Protein AF-A0A536CML2-F1 (afdb_monomer_lite)

pLDDT: mean 80.83, std 20.93, range [37.59, 98.31]

Sequence (169 aa):
MATSVPTAVATPGPTRAVSVAVAARSPTPTVALVGDYATLLQPRLETLQQGLRRLEQQLSVLQTAPLRMAEDDWRTQFRNTLDDLSTMSADLRSLGTRVGAQLPLNAEVLKLTNDVDFVADEYRMALDYDPDSSHFIRAGRAEKTTADELASVVADVRRNLRVTPTPHA

Secondary structure (DSSP, 8-state):
---PPP---PPPPP--------PPP-----GGGS--HHHHHHHHHHHHHHHHHHHHHHHHHHHH-GGGGG-HHHHHHHHHHHHHHHHHHHHHHHHHHHHT--HHHHHHHHHHHHHHHHHHHHHHHHHH--TTSHHHHHHHHHHHHHHHHHHHHHHHHHHHHHHSPPPP-

Foldseek 3Di:
DDDDDDDDDDDDDDDDDDPDPDDDPDPPPPLVVPDALLVVLLVLLVQLLVLLVQLVVLVVVCVVPVCCLVPPVSLVSNLVSLVSLLVSLVVLLVSCVPNVDDVPLNVLSPVLSVLSNLLSVLVVCQSVDDPPCPSVVVSVVSSVVSSVSSVVSSVVSVVVVVPPDDPDD

Structure (mmCIF, N/CA/C/O backbone):
data_AF-A0A536CML2-F1
#
_entry.id   AF-A0A536CML2-F1
#
loop_
_atom_site.group_PDB
_atom_site.id
_atom_site.type_symbol
_atom_site.label_atom_id
_atom_site.label_alt_id
_atom_site.label_comp_id
_atom_site.label_asym_id
_atom_site.label_entity_id
_atom_site.label_seq_id
_atom_site.pdbx_PDB_ins_code
_atom_site.Cartn_x
_atom_site.Cartn_y
_atom_site.Cartn_z
_atom_site.occupancy
_atom_site.B_iso_or_equiv
_atom_site.auth_seq_id
_atom_site.auth_comp_id
_atom_site.auth_asym_id
_atom_site.auth_atom_id
_atom_site.pdbx_PDB_model_num
ATOM 1 N N . MET A 1 1 ? -63.030 -75.773 16.467 1.00 39.66 1 MET A N 1
ATOM 2 C CA . MET A 1 1 ? -61.978 -76.200 17.411 1.00 39.66 1 MET A CA 1
ATOM 3 C C . MET A 1 1 ? -60.917 -75.118 17.427 1.00 39.66 1 MET A C 1
ATOM 5 O O . MET A 1 1 ? -60.368 -74.828 16.376 1.00 39.66 1 MET A O 1
ATOM 9 N N . ALA A 1 2 ? -60.739 -74.455 18.568 1.00 37.59 2 ALA A N 1
ATOM 10 C CA . ALA A 1 2 ? -59.797 -73.358 18.760 1.00 37.59 2 ALA A CA 1
ATOM 11 C C . ALA A 1 2 ? -58.736 -73.811 19.768 1.00 37.59 2 ALA A C 1
ATOM 13 O O . ALA A 1 2 ? -59.089 -74.357 20.814 1.00 37.59 2 ALA A O 1
ATOM 14 N N . THR A 1 3 ? -57.461 -73.598 19.452 1.00 40.41 3 THR A N 1
ATOM 15 C CA . THR A 1 3 ? -56.342 -73.877 20.356 1.00 40.41 3 THR A CA 1
ATOM 16 C C . THR A 1 3 ? -55.530 -72.597 20.491 1.00 40.41 3 THR A C 1
ATOM 18 O O . THR A 1 3 ? -54.906 -72.138 19.537 1.00 40.41 3 THR A O 1
ATOM 21 N N . SER A 1 4 ? -55.620 -71.990 21.672 1.00 40.97 4 SER A N 1
ATOM 22 C CA . SER A 1 4 ? -54.910 -70.777 22.069 1.00 40.97 4 SER A CA 1
ATOM 23 C C . SER A 1 4 ? -53.434 -71.080 22.340 1.00 40.97 4 SER A C 1
ATOM 25 O O . SER A 1 4 ? -53.116 -72.029 23.054 1.00 40.97 4 SER A O 1
ATOM 27 N N . VAL A 1 5 ? -52.539 -70.254 21.797 1.00 46.72 5 VAL A N 1
ATOM 28 C CA . VAL A 1 5 ? -51.096 -70.267 22.084 1.00 46.72 5 VAL A CA 1
ATOM 29 C C . VAL A 1 5 ? -50.826 -69.331 23.272 1.00 46.72 5 VAL A C 1
ATOM 31 O O . VAL A 1 5 ? -51.361 -68.220 23.273 1.00 46.72 5 VAL A O 1
ATOM 34 N N . PRO A 1 6 ? -50.027 -69.719 24.283 1.00 44.41 6 PRO A N 1
ATOM 35 C CA . PRO A 1 6 ? -49.697 -68.831 25.389 1.00 44.41 6 PRO A CA 1
ATOM 36 C C . PRO A 1 6 ? -48.542 -67.893 25.008 1.00 44.41 6 PRO A C 1
ATOM 38 O O . PRO A 1 6 ? -47.468 -68.329 24.596 1.00 44.41 6 PRO A O 1
ATOM 41 N N . THR A 1 7 ? -48.765 -66.592 25.179 1.00 40.31 7 THR A N 1
ATOM 42 C CA . THR A 1 7 ? -47.756 -65.534 25.040 1.00 40.31 7 THR A CA 1
ATOM 43 C C . THR A 1 7 ? -46.860 -65.505 26.280 1.00 40.31 7 THR A C 1
ATOM 45 O O . THR A 1 7 ? -47.326 -65.185 27.372 1.00 40.31 7 THR A O 1
ATOM 48 N N . ALA A 1 8 ? -45.570 -65.811 26.123 1.00 45.59 8 ALA A N 1
ATOM 49 C CA . ALA A 1 8 ? -44.561 -65.589 27.156 1.00 45.59 8 ALA A CA 1
ATOM 50 C C . ALA A 1 8 ? -44.091 -64.124 27.115 1.00 45.59 8 ALA A C 1
ATOM 52 O O . ALA A 1 8 ? -43.541 -63.664 26.115 1.00 45.59 8 ALA A O 1
ATOM 53 N N . VAL A 1 9 ? -44.322 -63.388 28.201 1.00 39.91 9 VAL A N 1
ATOM 54 C CA . VAL A 1 9 ? -43.824 -62.020 28.399 1.00 39.91 9 VAL A CA 1
ATOM 55 C C . VAL A 1 9 ? -42.378 -62.103 28.891 1.00 39.91 9 VAL A C 1
ATOM 57 O O . VAL A 1 9 ? -42.122 -62.622 29.975 1.00 39.91 9 VAL A O 1
ATOM 60 N N . ALA A 1 10 ? -41.432 -61.610 28.091 1.00 43.28 10 ALA A N 1
ATOM 61 C CA . ALA A 1 10 ? -40.032 -61.485 28.483 1.00 43.28 10 ALA A CA 1
ATOM 62 C C . ALA A 1 10 ? -39.831 -60.208 29.315 1.00 43.28 10 ALA A C 1
ATOM 64 O O . ALA A 1 10 ? -40.060 -59.096 28.839 1.00 43.28 10 ALA A O 1
ATOM 65 N N . THR A 1 11 ? -39.398 -60.368 30.562 1.00 42.28 11 THR A N 1
ATOM 66 C CA . THR A 1 11 ? -39.019 -59.273 31.462 1.00 42.28 11 THR A CA 1
ATOM 67 C C . THR A 1 11 ? -37.699 -58.641 30.989 1.00 42.28 11 THR A C 1
ATOM 69 O O . THR A 1 11 ? -36.715 -59.370 30.844 1.00 42.28 11 THR A O 1
ATOM 72 N N . PRO A 1 12 ? -37.608 -57.316 30.764 1.00 48.16 12 PRO A N 1
ATOM 73 C CA . PRO A 1 12 ? -36.332 -56.681 30.455 1.00 48.16 12 PRO A CA 1
ATOM 74 C C . PRO A 1 12 ? -35.468 -56.568 31.721 1.00 48.16 12 PRO A C 1
ATOM 76 O O . PRO A 1 12 ? -35.899 -56.025 32.738 1.00 48.16 12 PRO A O 1
ATOM 79 N N . GLY A 1 13 ? -34.248 -57.110 31.660 1.00 45.78 13 GLY A N 1
ATOM 80 C CA . GLY A 1 13 ? -33.234 -56.988 32.712 1.00 45.78 13 GLY A CA 1
ATOM 81 C C . GLY A 1 13 ? -32.659 -55.566 32.826 1.00 45.78 13 GLY A C 1
ATOM 82 O O 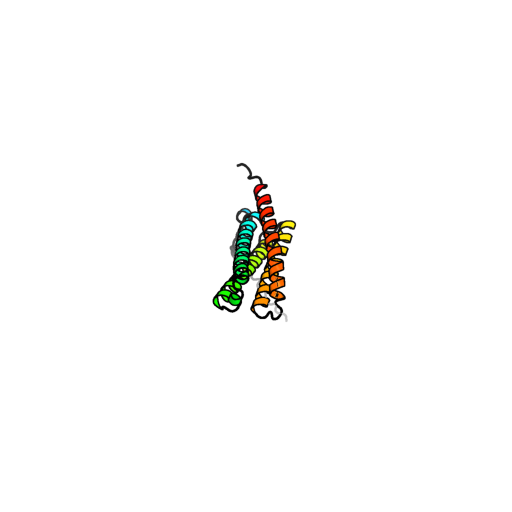. GLY A 1 13 ? -32.824 -54.760 31.909 1.00 45.78 13 GLY A O 1
ATOM 83 N N . PRO A 1 14 ? -31.981 -55.235 33.941 1.00 45.28 14 PRO A N 1
ATOM 84 C CA . PRO A 1 14 ? -31.547 -53.873 34.233 1.00 45.28 14 PRO A CA 1
ATOM 85 C C . PRO A 1 14 ? -30.508 -53.375 33.221 1.00 45.28 14 PRO A C 1
ATOM 87 O O . PRO A 1 14 ? -29.430 -53.950 33.061 1.00 45.28 14 PRO A O 1
ATOM 90 N N . THR A 1 15 ? -30.837 -52.268 32.557 1.00 50.16 15 THR A N 1
ATOM 91 C CA . THR A 1 15 ? -29.964 -51.547 31.630 1.00 50.16 15 THR A CA 1
ATOM 92 C C . THR A 1 15 ? -28.716 -51.064 32.368 1.00 50.16 15 THR A C 1
ATOM 94 O O . THR A 1 15 ? -28.786 -50.209 33.250 1.00 50.16 15 THR A O 1
ATOM 97 N N . ARG A 1 16 ? -27.551 -51.611 32.014 1.00 44.44 16 ARG A N 1
ATOM 98 C CA . ARG A 1 16 ? -26.249 -51.144 32.504 1.00 44.44 16 ARG A CA 1
ATOM 99 C C . ARG A 1 16 ? -26.040 -49.703 32.028 1.00 44.44 16 ARG A C 1
ATOM 101 O O . ARG A 1 16 ? -25.972 -49.464 30.825 1.00 44.44 16 ARG A O 1
ATOM 108 N N . ALA A 1 17 ? -25.951 -48.751 32.955 1.00 45.78 17 ALA A N 1
ATOM 109 C CA . ALA A 1 17 ? -25.665 -47.358 32.631 1.00 45.78 17 ALA A CA 1
ATOM 110 C C . ALA A 1 17 ? -24.262 -47.253 32.011 1.00 45.78 17 ALA A C 1
ATOM 112 O O . ALA A 1 17 ? -23.252 -47.495 32.673 1.00 45.78 17 ALA A O 1
ATOM 113 N N . VAL A 1 18 ? -24.203 -46.933 30.719 1.00 42.91 18 VAL A N 1
ATOM 114 C CA . VAL A 1 18 ? -22.959 -46.571 30.040 1.00 42.91 18 VAL A CA 1
ATOM 115 C C . VAL A 1 18 ? -22.692 -45.108 30.373 1.00 42.91 18 VAL A C 1
ATOM 117 O O . VAL A 1 18 ? -23.374 -44.218 29.868 1.00 42.91 18 VAL A O 1
ATOM 120 N N . SER A 1 19 ? -21.718 -44.855 31.244 1.00 44.38 19 SER A N 1
ATOM 121 C CA . SER A 1 19 ? -21.206 -43.508 31.484 1.00 44.38 19 SER A CA 1
ATOM 122 C C . SER A 1 19 ? -20.479 -43.030 30.230 1.00 44.38 19 SER A C 1
ATOM 124 O O . SER A 1 19 ? -19.307 -43.335 30.020 1.00 44.38 19 SER A O 1
ATOM 126 N N . VAL A 1 20 ? -21.185 -42.301 29.368 1.00 47.16 20 VAL A N 1
ATOM 127 C CA . VAL A 1 20 ? -20.563 -41.558 28.274 1.00 47.16 20 VAL A CA 1
ATOM 128 C C . VAL A 1 20 ? -19.833 -40.378 28.906 1.00 47.16 20 VAL A C 1
ATOM 130 O O . VAL A 1 20 ? -20.458 -39.433 29.384 1.00 47.16 20 VAL A O 1
ATOM 133 N N . ALA A 1 21 ? -18.504 -40.445 28.940 1.00 44.03 21 ALA A N 1
ATOM 134 C CA . ALA A 1 21 ? -17.684 -39.285 29.243 1.00 44.03 21 ALA A CA 1
ATOM 135 C C . ALA A 1 21 ? -17.898 -38.257 28.124 1.00 44.03 21 ALA A C 1
ATOM 137 O O . ALA A 1 21 ? -17.375 -38.397 27.019 1.00 44.03 21 ALA A O 1
ATOM 138 N N . VAL A 1 22 ? -18.718 -37.241 28.394 1.00 47.53 22 VAL A N 1
ATOM 139 C CA . VAL A 1 22 ? -18.786 -36.041 27.562 1.00 47.53 22 VAL A CA 1
ATOM 140 C C . VAL A 1 22 ? -17.405 -35.405 27.632 1.00 47.53 22 VAL A C 1
ATOM 142 O O . VAL A 1 22 ? -16.975 -34.981 28.705 1.00 47.53 22 VAL A O 1
ATOM 145 N N . ALA A 1 23 ? -16.699 -35.371 26.500 1.00 42.44 23 ALA A N 1
ATOM 146 C CA . ALA A 1 23 ? -15.490 -34.578 26.369 1.00 42.44 23 ALA A CA 1
ATOM 147 C C . ALA A 1 23 ? -15.822 -33.159 26.841 1.00 42.44 23 ALA A C 1
ATOM 149 O O . ALA A 1 23 ? -16.715 -32.510 26.286 1.00 42.44 23 ALA A O 1
ATOM 150 N N . ALA A 1 24 ? -15.160 -32.720 27.914 1.00 48.19 24 ALA A N 1
ATOM 151 C CA . ALA A 1 24 ? -15.246 -31.347 28.371 1.00 48.19 24 ALA A CA 1
ATOM 152 C C . ALA A 1 24 ? -15.013 -30.454 27.151 1.00 48.19 24 ALA A C 1
ATOM 154 O O . ALA A 1 24 ? -14.005 -30.606 26.458 1.00 48.19 24 ALA A O 1
ATOM 155 N N . ARG A 1 25 ? -15.989 -29.589 26.845 1.00 47.31 25 ARG A N 1
ATOM 156 C CA . ARG A 1 25 ? -15.840 -28.582 25.794 1.00 47.31 25 ARG A CA 1
ATOM 157 C C . ARG A 1 25 ? -14.507 -27.891 26.043 1.00 47.31 25 ARG A C 1
ATOM 159 O O . ARG A 1 25 ? -14.292 -27.399 27.152 1.00 47.31 25 ARG A O 1
ATOM 166 N N . SER A 1 26 ? -13.625 -27.912 25.044 1.00 48.69 26 SER A N 1
ATOM 167 C CA . SER A 1 26 ? -12.375 -27.159 25.068 1.00 48.69 26 SER A CA 1
ATOM 168 C C . SER A 1 26 ? -12.679 -25.765 25.613 1.00 48.69 26 SER A C 1
ATOM 170 O O . SER A 1 26 ? -13.671 -25.177 25.166 1.00 48.69 26 SER A O 1
ATOM 172 N N . PRO A 1 27 ? -11.918 -25.258 26.597 1.00 47.28 27 PRO A N 1
ATOM 173 C CA . PRO A 1 27 ? -12.193 -23.944 27.145 1.00 47.28 27 PRO A CA 1
ATOM 174 C C . PRO A 1 27 ? -12.205 -22.960 25.980 1.00 47.28 27 PRO A C 1
ATOM 176 O O . PRO A 1 27 ? -11.235 -22.875 25.224 1.00 47.28 27 PRO A O 1
ATOM 179 N N . THR A 1 28 ? -13.333 -22.270 25.797 1.00 51.81 28 THR A N 1
ATOM 180 C CA . THR A 1 28 ? -13.403 -21.103 24.924 1.00 51.81 28 THR A CA 1
ATOM 181 C C . THR A 1 28 ? -12.217 -20.229 25.314 1.00 51.81 28 THR A C 1
ATOM 183 O O . THR A 1 28 ? -12.116 -19.913 26.504 1.00 51.81 28 THR A O 1
ATOM 186 N N . PRO A 1 29 ? -11.284 -19.908 24.400 1.00 45.09 29 PRO A N 1
ATOM 187 C CA . PRO A 1 29 ? -10.122 -19.115 24.757 1.00 45.09 29 PRO A CA 1
ATOM 188 C C . PRO A 1 29 ? -10.622 -17.834 25.414 1.00 45.09 29 PRO A C 1
ATOM 190 O O . PRO A 1 29 ? -11.379 -17.064 24.822 1.00 45.09 29 PRO A O 1
ATOM 193 N N . THR A 1 30 ? -10.289 -17.677 26.692 1.00 44.34 30 THR A N 1
ATOM 194 C CA . THR A 1 30 ? -10.711 -16.546 27.500 1.00 44.34 30 THR A CA 1
ATOM 195 C C . THR A 1 30 ? -10.207 -15.287 26.807 1.00 44.34 30 THR A C 1
ATOM 197 O O . THR A 1 30 ? -9.003 -15.138 26.609 1.00 44.34 30 THR A O 1
ATOM 200 N N . VAL A 1 31 ? -11.119 -14.380 26.452 1.00 47.34 31 VAL A N 1
ATOM 201 C CA . VAL A 1 31 ? -10.839 -13.081 25.806 1.00 47.34 31 VAL A CA 1
ATOM 202 C C . VAL A 1 31 ? -9.742 -12.286 26.542 1.00 47.34 31 VAL A C 1
ATOM 204 O O . VAL A 1 31 ? -9.069 -11.463 25.946 1.00 47.34 31 VAL A O 1
ATOM 207 N N . ALA A 1 32 ? -9.481 -12.594 27.815 1.00 43.53 32 ALA A N 1
ATOM 208 C CA . ALA A 1 32 ? -8.413 -12.009 28.622 1.00 43.53 32 ALA A CA 1
ATOM 209 C C . ALA A 1 32 ? -6.966 -12.363 28.196 1.00 43.53 32 ALA A C 1
ATOM 211 O O . ALA A 1 32 ? -6.038 -11.724 28.683 1.00 43.53 32 ALA A O 1
ATOM 212 N N . LEU A 1 33 ? -6.739 -13.365 27.334 1.00 47.09 33 LEU A N 1
ATOM 213 C CA . LEU A 1 33 ? -5.390 -13.788 26.902 1.00 47.09 33 LEU A CA 1
ATOM 214 C C . LEU A 1 33 ? -4.960 -13.232 25.535 1.00 47.09 33 LEU A C 1
ATOM 216 O O . LEU A 1 33 ? -3.815 -13.420 25.129 1.00 47.09 33 LEU A O 1
ATOM 220 N N . VAL A 1 34 ? -5.854 -12.538 24.832 1.00 56.41 34 VAL A N 1
ATOM 221 C CA . VAL A 1 34 ? -5.588 -11.910 23.536 1.00 56.41 34 VAL A CA 1
ATOM 222 C C . VAL A 1 34 ? -5.941 -10.436 23.729 1.00 56.41 34 VAL A C 1
ATOM 224 O O . VAL A 1 34 ? -7.081 -10.144 24.061 1.00 56.41 34 VAL A O 1
ATOM 227 N N . GLY A 1 35 ? -4.963 -9.527 23.651 1.00 64.94 35 GLY A N 1
ATOM 228 C CA . GLY A 1 35 ? -5.158 -8.104 23.978 1.00 64.94 35 GLY A CA 1
ATOM 229 C C . GLY A 1 35 ? -6.344 -7.454 23.251 1.00 64.94 35 GLY A C 1
ATOM 230 O O . GLY A 1 35 ? -6.866 -8.000 22.279 1.00 64.94 35 GLY A O 1
ATOM 231 N N . ASP A 1 36 ? -6.771 -6.274 23.707 1.00 80.50 36 ASP A N 1
ATOM 232 C CA . ASP A 1 36 ? -7.829 -5.539 23.010 1.00 80.50 36 ASP A CA 1
ATOM 233 C C . ASP A 1 36 ? -7.466 -5.273 21.533 1.00 80.50 36 ASP A C 1
ATOM 235 O O . ASP A 1 36 ? -6.303 -5.335 21.116 1.00 80.50 36 ASP A O 1
ATOM 239 N N . TYR A 1 37 ? -8.485 -5.011 20.709 1.00 83.31 37 TYR A N 1
ATOM 240 C CA . TYR A 1 37 ? -8.309 -4.839 19.266 1.00 83.31 37 TYR A CA 1
ATOM 241 C C . TYR A 1 37 ? -7.229 -3.798 18.925 1.00 83.31 37 TYR A C 1
ATOM 243 O O . TYR A 1 37 ? -6.412 -4.047 18.042 1.00 83.31 37 TYR A O 1
ATOM 251 N N . ALA A 1 38 ? -7.161 -2.683 19.660 1.00 85.56 38 ALA A N 1
ATOM 252 C CA . ALA A 1 38 ? -6.161 -1.638 19.448 1.00 85.56 38 ALA A CA 1
ATOM 253 C C . ALA A 1 38 ? -4.729 -2.122 19.753 1.00 85.56 38 ALA A C 1
ATOM 255 O O . ALA A 1 38 ? -3.809 -1.851 18.979 1.00 85.56 38 ALA A O 1
ATOM 256 N N . THR A 1 39 ? -4.547 -2.893 20.827 1.00 87.88 39 THR A N 1
ATOM 257 C CA . THR A 1 39 ? -3.257 -3.464 21.243 1.00 87.88 39 THR A CA 1
ATOM 258 C C . THR A 1 39 ? -2.731 -4.456 20.210 1.00 87.88 39 THR A C 1
ATOM 260 O O . THR A 1 39 ? -1.536 -4.491 19.920 1.00 87.88 39 THR A O 1
ATOM 263 N N . LEU A 1 40 ? -3.617 -5.253 19.610 1.00 89.69 40 LEU A N 1
ATOM 264 C CA . LEU A 1 40 ? -3.242 -6.199 18.556 1.00 89.69 40 LEU A CA 1
ATOM 265 C C . LEU A 1 40 ? -3.015 -5.522 17.201 1.00 89.69 40 LEU A C 1
ATOM 267 O O . LEU A 1 40 ? -2.247 -6.034 16.380 1.00 89.69 40 LEU A O 1
ATOM 271 N N . LEU A 1 41 ? -3.695 -4.403 16.962 1.00 91.25 41 LEU A N 1
ATOM 272 C CA . LEU A 1 41 ? -3.637 -3.647 15.720 1.00 91.25 41 LEU A CA 1
ATOM 273 C C . LEU A 1 41 ? -2.337 -2.843 15.601 1.00 91.25 41 LEU A C 1
ATOM 275 O O . LEU A 1 41 ? -1.728 -2.848 14.532 1.00 91.25 41 LEU A O 1
ATOM 279 N N . GLN A 1 42 ? -1.878 -2.203 16.684 1.00 92.19 42 GLN A N 1
ATOM 280 C CA . GLN A 1 42 ? -0.686 -1.346 16.669 1.00 92.19 42 GLN A CA 1
ATOM 281 C C . GLN A 1 42 ? 0.545 -1.994 16.001 1.00 92.19 42 GLN A C 1
ATOM 283 O O . GLN A 1 42 ? 1.055 -1.409 15.043 1.00 92.19 42 GLN A O 1
ATOM 288 N N . PRO A 1 43 ? 1.039 -3.172 16.437 1.00 93.38 43 PRO A N 1
ATOM 289 C CA . PRO A 1 43 ? 2.251 -3.746 15.852 1.00 93.38 43 PRO A CA 1
ATOM 290 C C . PRO A 1 43 ? 2.082 -4.083 14.364 1.00 93.38 43 PRO A C 1
ATOM 292 O O . PRO A 1 43 ? 3.028 -3.950 13.595 1.00 93.38 43 PRO A O 1
ATOM 295 N N . ARG A 1 44 ? 0.873 -4.459 13.929 1.00 94.94 44 ARG A N 1
ATOM 296 C CA . ARG A 1 44 ? 0.580 -4.779 12.522 1.00 94.94 44 ARG A CA 1
ATOM 297 C C . ARG A 1 44 ? 0.581 -3.541 11.638 1.00 94.94 44 ARG A C 1
ATOM 299 O O . ARG A 1 44 ? 1.139 -3.579 10.546 1.00 94.94 44 ARG A O 1
ATOM 306 N N . LEU A 1 45 ? 0.005 -2.439 12.120 1.00 95.88 45 LEU A N 1
ATOM 307 C CA . LEU A 1 45 ? 0.064 -1.158 11.417 1.00 95.88 45 LEU A CA 1
ATOM 308 C C . LEU A 1 45 ? 1.504 -0.641 11.314 1.00 95.88 45 LEU A C 1
ATOM 310 O O . LEU A 1 45 ? 1.894 -0.113 10.278 1.00 95.88 45 LEU A O 1
ATOM 314 N N . GLU A 1 46 ? 2.323 -0.835 12.350 1.00 95.06 46 GLU A N 1
ATOM 315 C CA . GLU A 1 46 ? 3.746 -0.478 12.311 1.00 95.06 46 G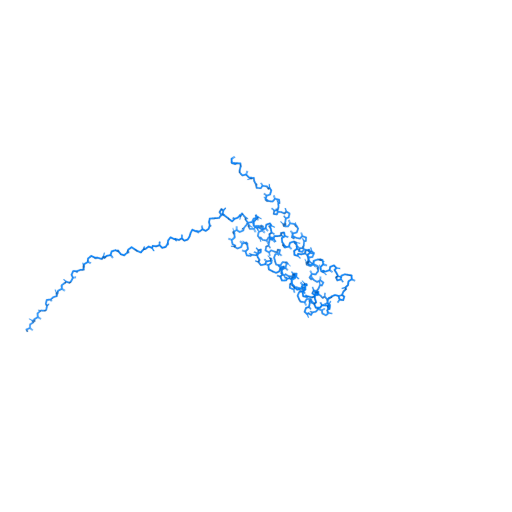LU A CA 1
ATOM 316 C C . GLU A 1 46 ? 4.524 -1.331 11.295 1.00 95.06 46 GLU A C 1
ATOM 318 O O . GLU A 1 46 ? 5.369 -0.801 10.567 1.00 95.06 46 GLU A O 1
ATOM 323 N N . THR A 1 47 ? 4.219 -2.629 11.188 1.00 96.00 47 THR A N 1
ATOM 324 C CA . THR A 1 47 ? 4.770 -3.501 10.140 1.00 96.00 47 THR A CA 1
ATOM 325 C C . THR A 1 47 ? 4.330 -3.056 8.743 1.00 96.00 47 THR A C 1
ATOM 327 O O . THR A 1 47 ? 5.177 -2.930 7.858 1.00 96.00 47 THR A O 1
ATOM 330 N N . LEU A 1 48 ? 3.048 -2.728 8.550 1.00 97.19 48 LEU A N 1
ATOM 331 C CA . LEU A 1 48 ? 2.544 -2.177 7.289 1.00 97.19 48 LEU A CA 1
ATOM 332 C C . LEU A 1 48 ? 3.254 -0.861 6.927 1.00 97.19 48 LEU A C 1
ATOM 334 O O . LEU A 1 48 ? 3.660 -0.667 5.784 1.00 97.19 48 LEU A O 1
ATOM 338 N N . GLN A 1 49 ? 3.510 0.006 7.911 1.00 96.69 49 GLN A N 1
ATOM 339 C CA . GLN A 1 49 ? 4.226 1.271 7.714 1.00 96.69 49 GLN A CA 1
ATOM 340 C C . GLN A 1 49 ? 5.690 1.056 7.313 1.00 96.69 49 GLN A C 1
ATOM 342 O O . GLN A 1 49 ? 6.277 1.854 6.582 1.00 96.69 49 GLN A O 1
ATOM 347 N N . GLN A 1 50 ? 6.323 -0.016 7.789 1.00 96.25 50 GLN A N 1
ATOM 348 C CA . GLN A 1 50 ? 7.641 -0.426 7.299 1.00 96.25 50 GLN A CA 1
ATOM 349 C C . GLN A 1 50 ? 7.564 -0.990 5.875 1.00 96.25 50 GLN A C 1
ATOM 351 O O . GLN A 1 50 ? 8.470 -0.740 5.085 1.00 96.25 50 GLN A O 1
ATOM 356 N N . GLY A 1 51 ? 6.499 -1.720 5.534 1.00 96.38 51 GLY A N 1
ATOM 357 C CA . GLY A 1 51 ? 6.221 -2.183 4.173 1.00 96.38 51 GLY A CA 1
ATOM 358 C C . GLY A 1 51 ? 6.102 -1.029 3.175 1.00 96.38 51 GLY A C 1
ATOM 359 O O . GLY A 1 51 ? 6.833 -1.010 2.189 1.00 96.38 51 GLY A O 1
ATOM 360 N N . LEU A 1 52 ? 5.265 -0.026 3.466 1.00 96.81 52 LEU A N 1
ATOM 361 C CA . LEU A 1 52 ? 5.097 1.140 2.588 1.00 96.81 52 LEU A CA 1
ATOM 362 C C . LEU A 1 52 ? 6.392 1.948 2.444 1.00 96.81 52 LEU A C 1
ATOM 364 O O . LEU A 1 52 ? 6.745 2.332 1.339 1.00 96.81 52 LEU A O 1
ATOM 368 N N . ARG A 1 53 ? 7.184 2.107 3.512 1.00 96.62 53 ARG A N 1
ATOM 369 C CA . ARG A 1 53 ? 8.510 2.745 3.403 1.00 96.62 53 ARG A CA 1
ATOM 370 C C . ARG A 1 53 ? 9.484 1.965 2.520 1.00 96.62 53 ARG A C 1
ATOM 372 O O . ARG A 1 53 ? 10.291 2.570 1.823 1.00 96.62 53 ARG A O 1
ATOM 379 N N . ARG A 1 54 ? 9.438 0.627 2.545 1.00 95.94 54 ARG A N 1
ATOM 380 C CA . ARG A 1 54 ? 10.235 -0.204 1.625 1.00 95.94 54 ARG A CA 1
ATOM 381 C C . ARG A 1 54 ? 9.784 0.005 0.179 1.00 95.94 54 ARG A C 1
ATOM 383 O O . ARG A 1 54 ? 10.637 0.141 -0.693 1.00 95.94 54 ARG A O 1
ATOM 390 N N . LEU A 1 55 ? 8.476 0.086 -0.065 1.00 96.94 55 LEU A N 1
ATOM 391 C CA . LEU A 1 55 ? 7.926 0.416 -1.382 1.00 96.94 55 LEU A CA 1
ATOM 392 C C . LEU A 1 55 ? 8.398 1.801 -1.854 1.00 96.94 55 LEU A C 1
ATOM 394 O O . LEU A 1 55 ? 8.972 1.906 -2.935 1.00 96.94 55 LEU A O 1
ATOM 398 N N . GLU A 1 56 ? 8.256 2.833 -1.022 1.00 95.88 56 GLU A N 1
ATOM 399 C CA . GLU A 1 56 ? 8.720 4.198 -1.301 1.00 95.88 56 GLU A CA 1
ATOM 400 C C . GLU A 1 56 ? 10.214 4.231 -1.660 1.00 95.88 56 GLU A C 1
ATOM 402 O O . GLU A 1 56 ? 10.616 4.870 -2.633 1.00 95.88 56 GLU A O 1
ATOM 407 N N . GLN A 1 57 ? 11.050 3.484 -0.933 1.00 94.31 57 GLN A N 1
ATOM 408 C CA . GLN A 1 57 ? 12.477 3.367 -1.241 1.00 94.31 57 GLN A CA 1
ATOM 409 C C . GLN A 1 57 ? 12.712 2.780 -2.634 1.00 94.31 57 GLN A C 1
ATOM 411 O O . GLN A 1 57 ? 13.507 3.334 -3.397 1.00 94.31 57 GLN A O 1
ATOM 416 N N . GLN A 1 58 ? 12.002 1.711 -3.002 1.00 94.00 58 GLN A N 1
ATOM 417 C CA . GLN A 1 58 ? 12.111 1.135 -4.344 1.00 94.00 58 GLN A CA 1
ATOM 418 C C . GLN A 1 58 ? 11.669 2.125 -5.428 1.00 94.00 58 GLN A C 1
ATOM 420 O O . GLN A 1 58 ? 12.316 2.229 -6.469 1.00 94.00 58 GLN A O 1
ATOM 425 N N . LEU A 1 59 ? 10.616 2.902 -5.171 1.00 93.81 59 LEU A N 1
ATOM 426 C CA . LEU A 1 59 ? 10.143 3.942 -6.085 1.00 93.81 59 LEU A CA 1
ATOM 427 C C . LEU A 1 59 ? 11.142 5.102 -6.207 1.00 93.81 59 LEU A C 1
ATOM 429 O O . LEU A 1 59 ? 11.334 5.636 -7.299 1.00 93.81 59 LEU A O 1
ATOM 433 N N . SER A 1 60 ? 11.826 5.471 -5.122 1.00 93.50 60 SER A N 1
ATOM 434 C CA . SER A 1 60 ? 12.848 6.525 -5.139 1.00 93.50 60 SER A CA 1
ATOM 435 C C . SER A 1 60 ? 14.046 6.162 -6.027 1.00 93.50 60 SER A C 1
ATOM 437 O O . SER A 1 60 ? 14.585 7.019 -6.730 1.00 93.50 60 SER A O 1
ATOM 439 N N . VAL A 1 61 ? 14.411 4.875 -6.087 1.00 92.50 61 VAL A N 1
ATOM 440 C CA . VAL A 1 61 ? 15.456 4.377 -6.994 1.00 92.50 61 VAL A CA 1
ATOM 441 C C . VAL A 1 61 ? 15.084 4.661 -8.448 1.00 92.50 61 VAL A C 1
ATOM 443 O O . VAL A 1 61 ? 15.929 5.119 -9.216 1.00 92.50 61 VAL A O 1
ATOM 446 N N . LEU A 1 62 ? 13.815 4.485 -8.822 1.00 90.94 62 LEU A N 1
ATOM 447 C CA . LEU A 1 62 ? 13.353 4.734 -10.188 1.00 90.94 62 LEU A CA 1
ATOM 448 C C . LEU A 1 62 ? 13.407 6.209 -10.594 1.00 90.94 62 LEU A C 1
ATOM 450 O O . LEU A 1 62 ? 13.551 6.500 -11.777 1.00 90.94 62 LEU A O 1
ATOM 454 N N . GLN A 1 63 ? 13.355 7.143 -9.639 1.00 88.62 63 GLN A N 1
ATOM 455 C CA . GLN A 1 63 ? 13.503 8.573 -9.935 1.00 88.62 63 GLN A CA 1
ATOM 456 C C . GLN A 1 63 ? 14.909 8.919 -10.441 1.00 88.62 63 GLN A C 1
ATOM 458 O O . GLN A 1 63 ? 15.075 9.868 -11.203 1.00 88.62 63 GLN A O 1
ATOM 463 N N . THR A 1 64 ? 15.922 8.155 -10.021 1.00 91.81 64 THR A N 1
ATOM 46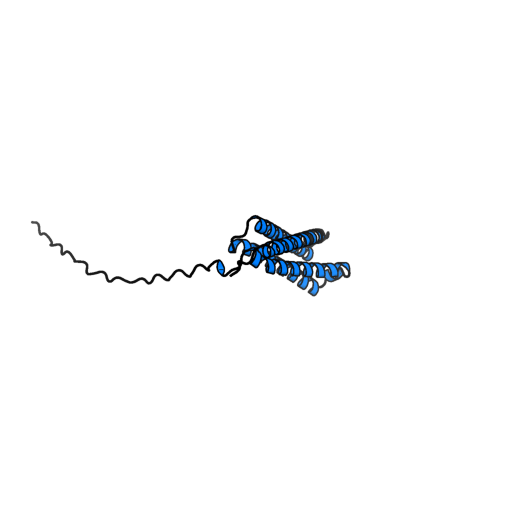4 C CA . THR A 1 64 ? 17.333 8.392 -10.377 1.00 91.81 64 THR A CA 1
ATOM 465 C C . THR A 1 64 ? 17.872 7.383 -11.389 1.00 91.81 64 THR A C 1
ATOM 467 O O . THR A 1 64 ? 18.801 7.697 -12.130 1.00 91.81 64 THR A O 1
ATOM 470 N N . ALA A 1 65 ? 17.272 6.193 -11.469 1.00 92.06 65 ALA A N 1
ATOM 471 C CA . ALA A 1 65 ? 17.646 5.130 -12.392 1.00 92.06 65 ALA A CA 1
ATOM 472 C C . ALA A 1 65 ? 16.401 4.408 -12.956 1.00 92.06 65 ALA A C 1
ATOM 474 O O . ALA A 1 65 ? 16.141 3.260 -12.591 1.00 92.06 65 ALA A O 1
ATOM 475 N N . PRO A 1 66 ? 15.645 5.027 -13.886 1.00 87.31 66 PRO A N 1
ATOM 476 C CA . PRO A 1 66 ? 14.416 4.440 -14.438 1.00 87.31 66 PRO A CA 1
ATOM 477 C C . PRO A 1 66 ? 14.624 3.076 -15.114 1.00 87.31 66 PRO A C 1
ATOM 479 O O . PRO A 1 66 ? 13.747 2.217 -15.082 1.00 87.31 66 PRO A O 1
ATOM 482 N N . LEU A 1 67 ? 15.814 2.848 -15.687 1.00 91.31 67 LEU A N 1
ATOM 483 C CA . LEU A 1 67 ? 16.173 1.592 -16.356 1.00 91.31 67 LEU A CA 1
ATOM 484 C C . LEU A 1 67 ? 16.169 0.374 -15.415 1.00 91.31 67 LEU A C 1
ATOM 486 O O . LEU A 1 67 ? 16.048 -0.748 -15.900 1.00 91.31 67 LEU A O 1
ATOM 490 N N . ARG A 1 68 ? 16.212 0.580 -14.088 1.00 91.62 68 ARG A N 1
ATOM 491 C CA . ARG A 1 68 ? 16.074 -0.486 -13.077 1.00 91.62 68 ARG A CA 1
ATOM 492 C C . ARG A 1 68 ? 14.783 -1.294 -13.247 1.00 91.62 68 ARG A C 1
ATOM 494 O O . ARG A 1 68 ? 14.773 -2.478 -12.939 1.00 91.62 68 ARG A O 1
ATOM 501 N N . MET A 1 69 ? 13.719 -0.705 -13.806 1.00 88.44 69 MET A N 1
ATOM 502 C CA . MET A 1 69 ? 12.463 -1.419 -14.090 1.00 88.44 69 MET A CA 1
ATOM 503 C C . MET A 1 69 ? 12.605 -2.572 -15.095 1.00 88.44 69 MET A C 1
ATOM 505 O O . MET A 1 69 ? 11.725 -3.436 -15.151 1.00 88.44 69 MET A O 1
ATOM 509 N N . ALA A 1 70 ? 13.673 -2.583 -15.896 1.00 89.31 70 ALA A N 1
ATOM 510 C CA . ALA A 1 70 ? 13.980 -3.656 -16.838 1.00 89.31 70 ALA A CA 1
ATOM 511 C C . ALA A 1 70 ? 14.855 -4.762 -16.223 1.00 89.31 70 ALA A C 1
ATOM 513 O O . ALA A 1 70 ? 15.065 -5.789 -16.861 1.00 89.31 70 ALA A O 1
ATOM 514 N N . GLU A 1 71 ? 15.372 -4.570 -15.006 1.00 94.19 71 GLU A N 1
ATOM 515 C CA . GLU A 1 71 ? 16.226 -5.546 -14.332 1.00 94.19 71 GLU A CA 1
ATOM 516 C C . GLU A 1 71 ? 15.387 -6.579 -13.571 1.00 94.19 71 GLU A C 1
ATOM 518 O O . GLU A 1 71 ? 14.573 -6.227 -12.714 1.00 94.19 71 GLU A O 1
ATOM 523 N N . ASP A 1 72 ? 15.621 -7.865 -13.835 1.00 95.38 72 ASP A N 1
ATOM 524 C CA . ASP A 1 72 ? 14.863 -8.962 -13.218 1.00 95.38 72 ASP A CA 1
ATOM 525 C C . ASP A 1 72 ? 14.982 -8.988 -11.688 1.00 95.38 72 ASP A C 1
ATOM 527 O O . ASP A 1 72 ? 13.986 -9.208 -10.992 1.00 95.38 72 ASP A O 1
ATOM 531 N N . ASP A 1 73 ? 16.171 -8.705 -11.150 1.00 95.25 73 ASP A N 1
ATOM 532 C CA . ASP A 1 73 ? 16.412 -8.670 -9.704 1.00 95.25 73 ASP A CA 1
ATOM 533 C C . ASP A 1 73 ? 15.589 -7.572 -9.025 1.00 95.25 73 ASP A C 1
ATOM 535 O O . ASP A 1 73 ? 14.924 -7.818 -8.015 1.00 95.25 73 ASP A O 1
ATOM 539 N N . TRP A 1 74 ? 15.593 -6.363 -9.597 1.00 94.94 74 TRP A N 1
ATOM 540 C CA . TRP A 1 74 ? 14.815 -5.242 -9.074 1.00 94.94 74 TRP A CA 1
ATOM 541 C C . TRP A 1 74 ? 13.314 -5.530 -9.172 1.00 94.94 74 TRP A C 1
ATOM 543 O O . TRP A 1 74 ? 12.593 -5.380 -8.185 1.00 94.94 74 TRP A O 1
ATOM 553 N N . ARG A 1 75 ? 12.841 -6.036 -10.321 1.00 95.00 75 ARG A N 1
ATOM 554 C CA . ARG A 1 75 ? 11.430 -6.415 -10.518 1.00 95.00 75 ARG A CA 1
ATOM 555 C C . ARG A 1 75 ? 10.984 -7.476 -9.514 1.00 95.00 75 ARG A C 1
ATOM 557 O O . ARG A 1 75 ? 9.874 -7.396 -8.993 1.00 95.00 75 ARG A O 1
ATOM 564 N N . THR A 1 76 ? 11.840 -8.453 -9.226 1.00 96.00 76 THR A N 1
ATOM 565 C CA . THR A 1 76 ? 11.567 -9.508 -8.241 1.00 96.00 76 THR A CA 1
ATOM 566 C C . THR A 1 76 ? 11.466 -8.932 -6.830 1.00 96.00 76 THR A C 1
ATOM 568 O O . THR A 1 76 ? 10.503 -9.214 -6.120 1.00 96.00 76 THR A O 1
ATOM 571 N N . GLN A 1 77 ? 12.404 -8.070 -6.429 1.00 95.50 77 GLN A N 1
ATOM 572 C CA . GLN A 1 77 ? 12.358 -7.392 -5.127 1.00 95.50 77 GLN A CA 1
ATOM 573 C C . GLN A 1 77 ? 11.115 -6.508 -4.977 1.00 95.50 77 GLN A C 1
ATOM 575 O O . GLN A 1 77 ? 10.481 -6.492 -3.917 1.00 95.50 77 GLN A O 1
ATOM 580 N N . PHE A 1 78 ? 10.746 -5.797 -6.041 1.00 96.62 78 PHE A N 1
ATOM 581 C CA . PHE A 1 78 ? 9.557 -4.961 -6.062 1.00 96.62 78 PHE A CA 1
ATOM 582 C C . PHE A 1 78 ? 8.287 -5.804 -5.911 1.00 96.62 78 PHE A C 1
ATOM 584 O O . PHE A 1 78 ? 7.502 -5.542 -5.005 1.00 96.62 78 PHE A O 1
ATOM 591 N N . ARG A 1 79 ? 8.128 -6.884 -6.691 1.00 96.75 79 ARG A N 1
ATOM 592 C CA . ARG A 1 79 ? 6.998 -7.829 -6.564 1.00 96.75 79 ARG A CA 1
ATOM 593 C C . ARG A 1 79 ? 6.882 -8.422 -5.161 1.00 96.75 79 ARG A C 1
ATOM 595 O O . ARG A 1 79 ? 5.804 -8.361 -4.580 1.00 96.75 79 ARG A O 1
ATOM 602 N N . ASN A 1 80 ? 7.991 -8.878 -4.578 1.00 97.38 80 ASN A N 1
ATOM 603 C CA . ASN A 1 80 ? 8.005 -9.390 -3.204 1.00 97.38 80 ASN A CA 1
ATOM 604 C C . ASN A 1 80 ? 7.519 -8.338 -2.193 1.00 97.38 80 ASN A C 1
ATOM 606 O O . ASN A 1 80 ? 6.815 -8.665 -1.244 1.00 97.38 80 ASN A O 1
ATOM 610 N N . THR A 1 81 ? 7.859 -7.063 -2.406 1.00 97.62 81 THR A N 1
ATOM 611 C CA . THR A 1 81 ? 7.373 -5.963 -1.559 1.00 97.62 81 THR A CA 1
ATOM 612 C C . THR A 1 81 ? 5.854 -5.785 -1.683 1.00 97.62 81 THR A C 1
ATOM 614 O O . THR A 1 81 ? 5.182 -5.565 -0.678 1.00 97.62 81 THR A O 1
ATOM 617 N N . LEU A 1 82 ? 5.286 -5.917 -2.887 1.00 98.00 82 LEU A N 1
ATOM 618 C CA . LEU A 1 82 ? 3.831 -5.851 -3.100 1.00 98.00 82 LEU A CA 1
ATOM 619 C C . LEU A 1 82 ? 3.100 -7.049 -2.465 1.00 98.00 82 LEU A C 1
ATOM 621 O O . LEU A 1 82 ? 2.011 -6.892 -1.905 1.00 98.00 82 LEU A O 1
ATOM 625 N N . ASP A 1 83 ? 3.704 -8.236 -2.514 1.00 98.00 83 ASP A N 1
ATOM 626 C CA . ASP A 1 83 ? 3.172 -9.455 -1.892 1.00 98.00 83 ASP A CA 1
ATOM 627 C C . ASP A 1 83 ? 3.193 -9.373 -0.359 1.00 98.00 83 ASP A C 1
ATOM 629 O O . ASP A 1 83 ? 2.204 -9.723 0.296 1.00 98.00 83 ASP A O 1
ATOM 633 N N . ASP A 1 84 ? 4.268 -8.825 0.213 1.00 97.69 84 ASP A N 1
ATOM 634 C CA . ASP A 1 84 ? 4.361 -8.482 1.636 1.00 97.69 84 ASP A CA 1
ATOM 635 C C . ASP A 1 84 ? 3.209 -7.547 2.048 1.00 97.69 84 ASP A C 1
ATOM 637 O O . ASP A 1 84 ? 2.511 -7.813 3.030 1.00 97.69 84 ASP A O 1
ATOM 641 N N . LEU A 1 85 ? 2.970 -6.472 1.284 1.00 97.81 85 LEU A N 1
ATOM 642 C CA . LEU A 1 85 ? 1.893 -5.510 1.552 1.00 97.81 85 LEU A CA 1
ATOM 643 C C . LEU A 1 85 ? 0.506 -6.160 1.496 1.00 97.81 85 LEU A C 1
ATOM 645 O O . LEU A 1 85 ? -0.311 -5.949 2.394 1.00 97.81 85 LEU A O 1
ATOM 649 N N . SER A 1 86 ? 0.262 -7.001 0.489 1.00 97.62 86 SER A N 1
ATOM 650 C CA . SER A 1 86 ? -1.006 -7.731 0.341 1.00 97.62 86 SER A CA 1
ATOM 651 C C . SER A 1 86 ? -1.231 -8.705 1.505 1.00 97.62 86 SER A C 1
ATOM 653 O O . SER A 1 86 ? -2.338 -8.830 2.030 1.00 97.62 86 SER A O 1
ATOM 655 N N . THR A 1 87 ? -0.164 -9.359 1.972 1.00 97.69 87 THR A N 1
ATOM 656 C CA . THR A 1 87 ? -0.212 -10.259 3.133 1.00 97.69 87 THR A CA 1
ATOM 657 C C . THR A 1 87 ? -0.548 -9.500 4.418 1.00 97.69 87 THR A C 1
ATOM 659 O O . THR A 1 87 ? -1.402 -9.935 5.192 1.00 97.69 87 THR A O 1
ATOM 662 N N . MET A 1 88 ? 0.081 -8.341 4.641 1.00 96.81 88 MET A N 1
ATOM 663 C CA . MET A 1 88 ? -0.192 -7.485 5.804 1.00 96.81 88 MET A CA 1
ATOM 664 C C . MET A 1 88 ? -1.622 -6.935 5.785 1.00 96.81 88 MET A C 1
ATOM 666 O O . MET A 1 88 ? -2.295 -6.926 6.817 1.00 96.81 88 MET A O 1
ATOM 670 N N . SER A 1 89 ? -2.105 -6.522 4.611 1.00 96.19 89 SER A N 1
ATOM 671 C CA . SER A 1 89 ? -3.489 -6.087 4.399 1.00 96.19 89 SER A CA 1
ATOM 672 C C . SER A 1 89 ? -4.493 -7.191 4.759 1.00 96.19 89 SER A C 1
ATOM 674 O O . SER A 1 89 ? -5.421 -6.980 5.549 1.00 96.19 89 SER A O 1
ATOM 676 N N . ALA A 1 90 ? -4.265 -8.414 4.272 1.00 95.62 90 ALA A N 1
ATOM 677 C CA . ALA A 1 90 ? -5.100 -9.564 4.600 1.00 95.62 90 ALA A CA 1
ATOM 678 C C . ALA A 1 90 ? -5.088 -9.899 6.105 1.00 95.62 90 ALA A C 1
ATOM 680 O O . ALA A 1 90 ? -6.141 -10.213 6.671 1.00 95.62 90 ALA A O 1
ATOM 681 N N . ASP A 1 91 ? -3.933 -9.799 6.773 1.00 94.12 91 ASP A N 1
ATOM 682 C CA . ASP A 1 91 ? -3.828 -10.014 8.221 1.00 94.12 91 ASP A CA 1
ATOM 683 C C . ASP A 1 91 ? -4.660 -8.987 9.008 1.00 94.12 91 ASP A C 1
ATOM 685 O O . ASP A 1 91 ? -5.473 -9.381 9.851 1.00 94.12 91 ASP A O 1
ATOM 689 N N . LEU A 1 92 ? -4.547 -7.696 8.672 1.00 93.31 92 LEU A N 1
ATOM 690 C CA . LEU A 1 92 ? -5.327 -6.607 9.278 1.00 93.31 92 LEU A CA 1
ATOM 691 C C . LEU A 1 92 ? -6.838 -6.810 9.111 1.00 93.31 92 LEU A C 1
ATOM 693 O O . LEU A 1 92 ? -7.594 -6.705 10.081 1.00 93.31 92 LEU A O 1
ATOM 697 N N . ARG A 1 93 ? -7.279 -7.180 7.904 1.00 91.25 93 ARG A N 1
ATOM 698 C CA . ARG A 1 93 ? -8.682 -7.511 7.620 1.00 91.25 93 ARG A CA 1
ATOM 699 C C . ARG A 1 93 ? -9.161 -8.687 8.472 1.00 91.25 93 ARG A C 1
ATOM 701 O O . ARG A 1 93 ? -10.254 -8.653 9.039 1.00 91.25 93 ARG A O 1
ATOM 708 N N . SER A 1 94 ? -8.331 -9.722 8.606 1.00 89.94 94 SER A N 1
ATOM 709 C CA . SER A 1 94 ? -8.663 -10.905 9.402 1.00 89.94 94 SER A CA 1
ATOM 710 C C . SER A 1 94 ? -8.741 -10.602 10.902 1.00 89.94 94 SER A C 1
ATOM 712 O O . SER A 1 94 ? -9.599 -11.156 11.592 1.00 89.94 94 SER A O 1
ATOM 714 N N . LEU A 1 95 ? -7.913 -9.684 11.409 1.00 88.38 95 LEU A N 1
ATOM 715 C CA . LEU A 1 95 ? -7.902 -9.300 12.817 1.00 88.38 95 LEU A CA 1
ATOM 716 C C . LEU A 1 95 ? -9.264 -8.755 13.260 1.00 88.38 95 LEU A C 1
ATOM 718 O O . LEU A 1 95 ? -9.783 -9.172 14.298 1.00 88.38 95 LEU A O 1
ATOM 722 N N . GLY A 1 96 ? -9.869 -7.882 12.446 1.00 80.50 96 GLY A N 1
ATOM 723 C CA . GLY A 1 96 ? -11.165 -7.275 12.751 1.00 80.50 96 GLY A CA 1
ATOM 724 C C . GLY A 1 96 ? -12.282 -8.305 12.942 1.00 80.50 96 GLY A C 1
ATOM 725 O O . GLY A 1 96 ? -13.084 -8.201 13.872 1.00 80.50 96 GLY A O 1
ATOM 726 N N . THR A 1 97 ? -12.274 -9.357 12.116 1.00 79.00 97 THR A N 1
ATOM 727 C CA . THR A 1 97 ? -13.253 -10.455 12.188 1.00 79.00 97 THR A CA 1
ATOM 728 C C . THR A 1 97 ? -13.084 -11.349 13.417 1.00 79.00 97 THR A C 1
ATOM 730 O O . THR A 1 97 ? -14.068 -11.881 13.924 1.00 79.00 97 THR A O 1
ATOM 733 N N . ARG A 1 98 ? -11.849 -11.519 13.910 1.00 79.12 98 ARG A N 1
ATOM 734 C CA . ARG A 1 98 ? -11.528 -12.470 14.989 1.00 79.12 98 ARG A CA 1
ATOM 735 C C . ARG A 1 98 ? -11.706 -11.882 16.385 1.00 79.12 98 ARG A C 1
ATOM 737 O O . ARG A 1 98 ? -12.066 -12.614 17.299 1.00 79.12 98 ARG A O 1
ATOM 744 N N . VAL A 1 99 ? -11.417 -10.592 16.557 1.00 73.44 99 VAL A N 1
ATOM 745 C CA . VAL A 1 99 ? -11.285 -9.961 17.885 1.00 73.44 99 VAL A CA 1
ATOM 746 C C . VAL A 1 99 ? -12.544 -9.185 18.299 1.00 73.44 99 VAL A C 1
ATOM 748 O O . VAL A 1 99 ? -12.672 -8.796 19.454 1.00 73.44 99 VAL A O 1
ATOM 751 N N . GLY A 1 100 ? -13.512 -8.996 17.394 1.00 64.81 100 GLY A N 1
ATOM 752 C CA . GLY A 1 100 ? -14.725 -8.222 17.685 1.00 64.81 100 GLY A CA 1
ATOM 753 C C . GLY A 1 100 ? -14.425 -6.725 17.720 1.00 64.81 100 GLY A C 1
ATOM 754 O O . GLY A 1 100 ? -14.483 -6.083 18.765 1.00 64.81 100 GLY A O 1
ATOM 755 N N . ALA A 1 101 ? -14.032 -6.187 16.567 1.00 69.00 101 ALA A N 1
ATOM 756 C CA . ALA A 1 101 ? -13.465 -4.852 16.462 1.00 69.00 101 ALA A CA 1
ATOM 757 C C . ALA A 1 101 ? -14.427 -3.712 16.847 1.00 69.00 101 ALA A C 1
ATOM 759 O O . ALA A 1 101 ? -15.639 -3.781 16.633 1.00 69.00 101 ALA A O 1
ATOM 760 N N . GLN A 1 102 ? -13.860 -2.616 17.362 1.00 67.25 102 GLN A N 1
ATOM 761 C CA . GLN A 1 102 ? -14.593 -1.368 17.581 1.00 67.25 102 GLN A CA 1
ATOM 762 C C . GLN A 1 102 ? -15.013 -0.777 16.228 1.00 67.25 102 GLN A C 1
ATOM 764 O O . GLN A 1 102 ? -14.161 -0.539 15.373 1.00 67.25 102 GLN A O 1
ATOM 769 N N . LEU A 1 103 ? -16.315 -0.533 16.042 1.00 74.88 103 LEU A N 1
ATOM 770 C CA . LEU A 1 103 ? -16.902 -0.181 14.740 1.00 74.88 103 LEU A CA 1
ATOM 771 C C . LEU A 1 103 ? -16.197 0.981 14.006 1.00 74.88 103 LEU A C 1
ATOM 773 O O . LEU A 1 103 ? -15.924 0.805 12.819 1.00 74.88 103 LEU A O 1
ATOM 777 N N . PRO A 1 104 ? -15.855 2.121 14.648 1.00 82.81 104 PRO A N 1
ATOM 778 C CA . PRO A 1 104 ? -15.214 3.234 13.941 1.00 82.81 104 PRO A CA 1
ATOM 779 C C . PRO A 1 104 ? -13.782 2.914 13.491 1.00 82.81 104 PRO A C 1
ATOM 781 O O . PRO A 1 104 ? -13.472 3.017 12.309 1.00 82.81 104 PRO A O 1
ATOM 784 N N . LEU A 1 105 ? -12.936 2.432 14.408 1.00 84.94 105 LEU A N 1
ATOM 785 C CA . LEU A 1 105 ? -11.539 2.102 14.108 1.00 84.94 105 LEU A CA 1
ATOM 786 C C . LEU A 1 105 ? -11.433 0.965 13.083 1.00 84.94 105 LEU A C 1
ATOM 788 O O . LEU A 1 105 ? -10.593 0.997 12.192 1.00 84.94 105 LEU A O 1
ATOM 792 N N . ASN A 1 106 ? -12.309 -0.036 13.173 1.00 87.38 106 ASN A N 1
ATOM 793 C CA . ASN A 1 106 ? -12.334 -1.121 12.199 1.00 87.38 106 ASN A CA 1
ATOM 794 C C . ASN A 1 106 ? -12.702 -0.633 10.794 1.00 87.38 106 ASN A C 1
ATOM 796 O O . ASN A 1 106 ? -12.170 -1.151 9.821 1.00 87.38 106 ASN A O 1
ATOM 800 N N . ALA A 1 107 ? -13.609 0.341 10.672 1.00 90.00 107 ALA A N 1
ATOM 801 C CA . ALA A 1 107 ? -13.972 0.904 9.375 1.00 90.00 107 ALA A CA 1
ATOM 802 C C . ALA A 1 107 ? -12.782 1.627 8.723 1.00 90.00 107 ALA A C 1
ATOM 804 O O . ALA A 1 107 ? -12.532 1.434 7.534 1.00 90.00 107 ALA A O 1
ATOM 805 N N . GLU A 1 108 ? -12.014 2.387 9.508 1.00 92.62 108 GLU A N 1
ATOM 806 C CA . GLU A 1 108 ? -10.780 3.040 9.052 1.00 92.62 108 GLU A CA 1
ATOM 807 C C . GLU A 1 108 ? -9.724 2.016 8.623 1.00 92.62 108 GLU A C 1
ATOM 809 O O . GLU A 1 108 ? -9.153 2.132 7.541 1.00 92.62 108 GLU A O 1
ATOM 814 N N . VAL A 1 109 ? -9.517 0.963 9.419 1.00 93.12 109 VAL A N 1
ATOM 815 C CA . VAL A 1 109 ? -8.582 -0.121 9.079 1.00 93.12 109 VAL A CA 1
ATOM 816 C C . VAL A 1 109 ? -9.023 -0.860 7.817 1.00 93.12 109 VAL A C 1
ATOM 818 O O . VAL A 1 109 ? -8.191 -1.145 6.964 1.00 93.12 109 VAL A O 1
ATOM 821 N N . LEU A 1 110 ? -10.316 -1.152 7.650 1.00 93.88 110 LEU A N 1
ATOM 822 C CA . LEU A 1 110 ? -10.819 -1.819 6.447 1.00 93.88 110 LEU A CA 1
ATOM 823 C C . LEU A 1 110 ? -10.641 -0.957 5.197 1.00 93.88 110 LEU A C 1
ATOM 825 O O . LEU A 1 110 ? -10.226 -1.476 4.159 1.00 93.88 110 LEU A O 1
ATOM 829 N N . LYS A 1 111 ? -10.908 0.350 5.293 1.00 95.25 111 LYS A N 1
ATOM 830 C CA . LYS A 1 111 ? -10.620 1.290 4.208 1.00 95.25 111 LYS A CA 1
ATOM 831 C C . LYS A 1 111 ? -9.132 1.249 3.850 1.00 95.25 111 LYS A C 1
ATOM 833 O O . LYS A 1 111 ? -8.802 0.956 2.707 1.00 95.25 111 LYS A O 1
ATOM 838 N N . LEU A 1 112 ? -8.261 1.393 4.849 1.00 96.25 112 LEU A N 1
ATOM 839 C CA . LEU A 1 112 ? -6.814 1.328 4.673 1.00 96.25 112 LEU A CA 1
ATOM 840 C C . LEU A 1 112 ? -6.365 0.021 3.999 1.00 96.25 112 LEU A C 1
ATOM 842 O O . LEU A 1 112 ? -5.534 0.057 3.098 1.00 96.25 112 LEU A O 1
ATOM 846 N N . THR A 1 113 ? -6.919 -1.135 4.385 1.00 96.25 113 THR A N 1
ATOM 847 C CA . THR A 1 113 ? -6.585 -2.415 3.727 1.00 96.25 113 THR A CA 1
ATOM 848 C C . THR A 1 113 ? -6.991 -2.443 2.256 1.00 96.25 113 THR A C 1
ATOM 850 O O . THR A 1 113 ? -6.254 -2.969 1.430 1.00 96.25 113 THR A O 1
ATOM 853 N N . ASN A 1 114 ? -8.125 -1.837 1.898 1.00 97.25 114 ASN A N 1
ATOM 854 C CA . ASN A 1 114 ? -8.545 -1.752 0.500 1.00 97.25 114 ASN A CA 1
ATOM 855 C C . ASN A 1 114 ? -7.641 -0.808 -0.303 1.00 97.25 114 ASN A C 1
ATOM 857 O O . ASN A 1 114 ? -7.334 -1.101 -1.455 1.00 97.25 114 ASN A O 1
ATOM 861 N N . ASP A 1 115 ? -7.189 0.288 0.306 1.00 97.69 115 ASP A N 1
ATOM 862 C CA . ASP A 1 115 ? -6.271 1.228 -0.337 1.00 97.69 115 ASP A CA 1
ATOM 863 C C . ASP A 1 115 ? -4.888 0.589 -0.560 1.00 97.69 115 ASP A C 1
ATOM 865 O O . ASP A 1 115 ? -4.306 0.730 -1.634 1.00 97.69 115 ASP A O 1
ATOM 869 N N . VAL A 1 116 ? -4.386 -0.192 0.405 1.00 98.00 116 VAL A N 1
ATOM 870 C CA . VAL A 1 116 ? -3.145 -0.976 0.251 1.00 98.00 116 VAL A CA 1
ATOM 871 C C . VAL A 1 116 ? -3.274 -2.022 -0.856 1.00 98.00 116 VAL A C 1
ATOM 873 O O . VAL A 1 116 ? -2.360 -2.151 -1.672 1.00 98.00 116 VAL A O 1
ATOM 876 N N . ASP A 1 117 ? -4.394 -2.750 -0.906 1.00 98.12 117 ASP A N 1
ATOM 877 C CA . ASP A 1 117 ? -4.645 -3.743 -1.957 1.00 98.12 117 ASP A CA 1
ATOM 878 C C . ASP A 1 117 ? -4.688 -3.071 -3.337 1.00 98.12 117 ASP A C 1
ATOM 880 O O . ASP A 1 117 ? -4.038 -3.540 -4.270 1.00 98.12 117 ASP A O 1
ATOM 884 N N . PHE A 1 118 ? -5.355 -1.917 -3.450 1.00 98.19 118 PHE A N 1
ATOM 885 C CA . PHE A 1 118 ? -5.372 -1.122 -4.678 1.00 98.19 118 PHE A CA 1
ATOM 886 C C . PHE A 1 118 ? -3.963 -0.706 -5.119 1.00 98.19 118 PHE A C 1
ATOM 888 O O . PHE A 1 118 ? -3.616 -0.863 -6.287 1.00 98.19 118 PHE A O 1
ATOM 895 N N . VAL A 1 119 ? -3.129 -0.202 -4.202 1.00 98.31 119 VAL A N 1
ATOM 896 C CA . VAL A 1 119 ? -1.735 0.167 -4.508 1.00 98.31 119 VAL A CA 1
ATOM 897 C C . VAL A 1 119 ? -0.950 -1.039 -5.020 1.00 98.31 119 VAL A C 1
ATOM 899 O O . VAL A 1 119 ? -0.249 -0.933 -6.029 1.00 98.31 119 VAL A O 1
ATOM 902 N N . ALA A 1 120 ? -1.067 -2.183 -4.342 1.00 98.06 120 ALA A N 1
ATOM 903 C CA . ALA A 1 120 ? -0.355 -3.395 -4.722 1.00 98.06 120 ALA A CA 1
ATOM 904 C C . ALA A 1 120 ? -0.783 -3.895 -6.108 1.00 98.06 120 ALA A C 1
ATOM 906 O O . ALA A 1 120 ? 0.071 -4.190 -6.945 1.00 98.06 120 ALA A O 1
ATOM 907 N N . ASP A 1 121 ? -2.086 -3.941 -6.375 1.00 98.12 121 ASP A N 1
ATOM 908 C CA . ASP A 1 121 ? -2.628 -4.426 -7.642 1.00 98.12 121 ASP A CA 1
ATOM 909 C C . ASP A 1 121 ? -2.299 -3.496 -8.809 1.00 98.12 121 ASP A C 1
ATOM 911 O O . ASP A 1 121 ? -1.888 -3.966 -9.870 1.00 98.12 121 ASP A O 1
ATOM 915 N N . GLU A 1 122 ? -2.378 -2.181 -8.614 1.00 98.19 122 GLU A N 1
ATOM 916 C CA . GLU A 1 122 ? -2.005 -1.219 -9.650 1.00 98.19 122 GLU A CA 1
ATOM 917 C C . GLU A 1 122 ? -0.514 -1.283 -9.982 1.00 98.19 122 GLU A C 1
ATOM 919 O O . GLU A 1 122 ? -0.143 -1.253 -11.153 1.00 98.19 122 GLU A O 1
ATOM 924 N N . TYR A 1 123 ? 0.355 -1.454 -8.984 1.00 97.56 123 TYR A N 1
ATOM 925 C CA . TYR A 1 123 ? 1.774 -1.670 -9.250 1.00 97.56 123 TYR A CA 1
ATOM 926 C C . TYR A 1 123 ? 2.060 -3.016 -9.927 1.00 97.56 123 TYR A C 1
ATOM 928 O O . TYR A 1 123 ? 2.967 -3.087 -10.757 1.00 97.56 123 TYR A O 1
ATOM 936 N N . ARG A 1 124 ? 1.298 -4.078 -9.636 1.00 96.69 124 ARG A N 1
ATOM 937 C CA . ARG A 1 124 ? 1.410 -5.355 -10.365 1.00 96.69 124 ARG A CA 1
ATOM 938 C C . ARG A 1 124 ? 1.016 -5.191 -11.830 1.00 96.69 124 ARG A C 1
ATOM 940 O O . ARG A 1 124 ? 1.787 -5.593 -12.699 1.00 96.69 124 ARG A O 1
ATOM 947 N N . MET A 1 125 ? -0.115 -4.535 -12.101 1.00 96.19 125 MET A N 1
ATOM 948 C CA . MET A 1 125 ? -0.532 -4.199 -13.468 1.00 96.19 125 MET A CA 1
ATOM 949 C C . MET A 1 125 ? 0.543 -3.364 -14.171 1.00 96.19 125 MET A C 1
ATOM 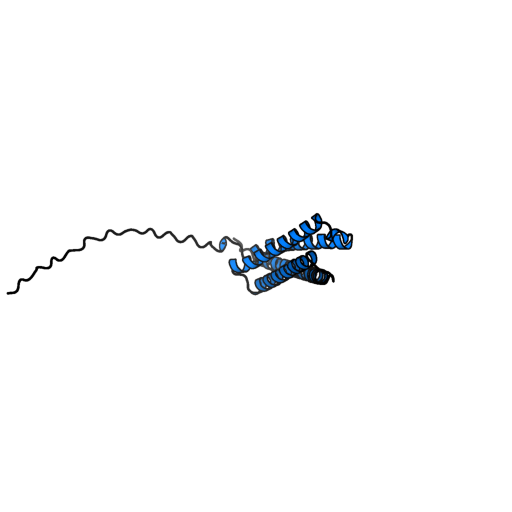951 O O . MET A 1 125 ? 0.924 -3.682 -15.296 1.00 96.19 125 MET A O 1
ATOM 955 N N . ALA A 1 126 ? 1.111 -2.379 -13.464 1.00 94.56 126 ALA A N 1
ATOM 956 C CA . ALA A 1 126 ? 2.183 -1.534 -13.975 1.00 94.56 126 ALA A CA 1
ATOM 957 C C . ALA A 1 126 ? 3.433 -2.327 -14.401 1.00 94.56 126 ALA A C 1
ATOM 959 O O . ALA A 1 126 ? 4.067 -2.031 -15.413 1.00 94.56 126 ALA A O 1
ATOM 960 N N . LEU A 1 127 ? 3.807 -3.343 -13.617 1.00 92.56 127 LEU A N 1
ATOM 961 C CA . LEU A 1 127 ? 4.950 -4.201 -13.921 1.00 92.56 127 LEU A CA 1
ATOM 962 C C . LEU A 1 127 ? 4.682 -5.147 -15.087 1.00 92.56 127 LEU A C 1
ATOM 964 O O . LEU A 1 127 ? 5.606 -5.422 -15.857 1.00 92.56 127 LEU A O 1
ATOM 968 N N . ASP A 1 128 ? 3.475 -5.695 -15.178 1.00 92.56 128 ASP A N 1
ATOM 969 C CA . ASP A 1 128 ? 3.149 -6.706 -16.178 1.00 92.56 128 ASP A CA 1
ATOM 970 C C . ASP A 1 128 ? 2.976 -6.082 -17.564 1.00 92.56 128 ASP A C 1
ATOM 972 O O . ASP A 1 128 ? 3.577 -6.573 -18.523 1.00 92.56 128 ASP A O 1
ATOM 976 N N . TYR A 1 129 ? 2.217 -4.986 -17.673 1.00 90.00 129 TYR A N 1
ATOM 977 C CA . TYR A 1 129 ? 2.069 -4.232 -18.917 1.00 90.00 129 TYR A CA 1
ATOM 978 C C . TYR A 1 129 ? 1.438 -2.847 -18.685 1.00 90.00 129 TYR A C 1
ATOM 980 O O . TYR A 1 129 ? 0.265 -2.757 -18.330 1.00 90.00 129 TYR A O 1
ATOM 988 N N . ASP A 1 130 ? 2.186 -1.770 -18.957 1.00 92.62 130 ASP A N 1
ATOM 989 C CA . ASP A 1 130 ? 1.722 -0.383 -18.759 1.00 92.62 130 ASP A CA 1
ATOM 990 C C . ASP A 1 130 ? 2.255 0.572 -19.840 1.00 92.62 130 ASP A C 1
ATOM 992 O O . ASP A 1 130 ? 3.176 1.361 -19.608 1.00 92.62 130 ASP A O 1
ATOM 996 N N . PRO A 1 131 ? 1.734 0.466 -21.075 1.00 89.62 131 PRO A N 1
ATOM 997 C CA . PRO A 1 131 ? 2.289 1.153 -22.239 1.00 89.62 131 PRO A CA 1
ATOM 998 C C . PRO A 1 131 ? 2.159 2.680 -22.166 1.00 89.62 131 PRO A C 1
ATOM 1000 O O . PRO A 1 131 ? 2.923 3.385 -22.822 1.00 89.62 131 PRO A O 1
ATOM 1003 N N . ASP A 1 132 ? 1.207 3.194 -21.386 1.00 93.38 132 ASP A N 1
ATOM 1004 C CA . ASP A 1 132 ? 0.953 4.622 -21.191 1.00 93.38 132 ASP A CA 1
ATOM 1005 C C . ASP A 1 132 ? 1.301 5.112 -19.775 1.00 93.38 132 ASP A C 1
ATOM 1007 O O . ASP A 1 132 ? 1.062 6.275 -19.446 1.00 93.38 132 ASP A O 1
ATOM 1011 N N . SER A 1 133 ? 1.927 4.258 -18.955 1.00 90.81 133 SER A N 1
ATOM 1012 C CA . SER A 1 133 ? 2.285 4.541 -17.555 1.00 90.81 133 SER A CA 1
ATOM 1013 C C . SER A 1 133 ? 1.088 4.868 -16.646 1.00 90.81 133 SER A C 1
ATOM 1015 O O . SER A 1 133 ? 1.263 5.454 -15.571 1.00 90.81 133 SER A O 1
ATOM 1017 N N . SER A 1 134 ? -0.140 4.569 -17.075 1.00 96.19 134 SER A N 1
ATOM 1018 C CA . SER A 1 134 ? -1.355 4.978 -16.371 1.00 96.19 134 SER A CA 1
ATOM 1019 C C . SER A 1 134 ? -1.514 4.256 -15.035 1.00 96.19 134 SER A C 1
ATOM 1021 O O . SER A 1 134 ? -1.846 4.901 -14.031 1.00 96.19 134 SER A O 1
ATOM 1023 N N . HIS A 1 135 ? -1.221 2.955 -14.993 1.00 96.81 135 HIS A N 1
ATOM 1024 C CA . HIS A 1 135 ? -1.254 2.161 -13.767 1.00 96.81 135 HIS A CA 1
ATOM 1025 C C . HIS A 1 135 ? -0.175 2.627 -12.790 1.00 96.81 135 HIS A C 1
ATOM 1027 O O . HIS A 1 135 ? -0.468 2.902 -11.626 1.00 96.81 135 HIS A O 1
ATOM 1033 N N . PHE A 1 136 ? 1.050 2.845 -13.271 1.00 94.31 136 PHE A N 1
ATOM 1034 C CA . PHE A 1 136 ? 2.158 3.315 -12.444 1.00 94.31 136 PHE A CA 1
ATOM 1035 C C . PHE A 1 136 ? 1.876 4.686 -11.807 1.00 94.31 136 PHE A C 1
ATOM 1037 O O . PHE A 1 136 ? 2.125 4.896 -10.616 1.00 94.31 136 PHE A O 1
ATOM 1044 N N . ILE A 1 137 ? 1.316 5.631 -12.573 1.00 94.50 137 ILE A N 1
ATOM 1045 C CA . ILE A 1 137 ? 0.969 6.972 -12.075 1.00 94.50 137 ILE A CA 1
ATOM 1046 C C . ILE A 1 137 ? -0.181 6.908 -11.063 1.00 94.50 137 ILE A C 1
ATOM 1048 O O . ILE A 1 137 ? -0.149 7.622 -10.056 1.00 94.50 137 ILE A O 1
ATOM 1052 N N . ARG A 1 138 ? -1.204 6.079 -11.311 1.00 96.62 138 ARG A N 1
ATOM 1053 C CA . ARG A 1 138 ? -2.324 5.883 -10.378 1.00 96.62 138 ARG A CA 1
ATOM 1054 C C . ARG A 1 138 ? -1.853 5.250 -9.074 1.00 96.62 138 ARG A C 1
ATOM 1056 O O . ARG A 1 138 ? -2.176 5.783 -8.012 1.00 96.62 138 ARG A O 1
ATOM 1063 N N . ALA A 1 139 ? -1.040 4.199 -9.160 1.00 96.69 139 ALA A N 1
ATOM 1064 C CA . ALA A 1 139 ? -0.433 3.539 -8.012 1.00 96.69 139 ALA A CA 1
ATOM 1065 C C . ALA A 1 139 ? 0.389 4.524 -7.173 1.00 96.69 139 ALA A C 1
ATOM 1067 O O . ALA A 1 139 ? 0.175 4.625 -5.972 1.00 96.69 139 ALA A O 1
ATOM 1068 N N . GLY A 1 140 ? 1.247 5.334 -7.805 1.00 94.88 140 GLY A N 1
ATOM 1069 C CA . GLY A 1 140 ? 2.087 6.306 -7.094 1.00 94.88 140 GLY A CA 1
ATOM 1070 C C . GLY A 1 140 ? 1.334 7.475 -6.459 1.00 94.88 140 GLY A C 1
ATOM 1071 O O . GLY A 1 140 ? 1.843 8.106 -5.536 1.00 94.88 140 GLY A O 1
ATOM 1072 N N . ARG A 1 141 ? 0.122 7.796 -6.927 1.00 95.56 141 ARG A N 1
ATOM 1073 C CA . ARG A 1 141 ? -0.754 8.756 -6.235 1.00 95.56 141 ARG A CA 1
ATOM 1074 C C . ARG A 1 141 ? -1.444 8.109 -5.044 1.00 95.56 141 ARG A C 1
ATOM 1076 O O . ARG A 1 141 ? -1.478 8.716 -3.978 1.00 95.56 141 ARG A O 1
ATOM 1083 N N . ALA A 1 142 ? -1.973 6.904 -5.239 1.00 96.88 142 ALA A N 1
ATOM 1084 C CA . ALA A 1 142 ? -2.633 6.159 -4.179 1.00 96.88 142 ALA A CA 1
ATOM 1085 C C . ALA A 1 142 ? -1.660 5.827 -3.045 1.00 96.88 142 ALA A C 1
ATOM 1087 O O . ALA A 1 142 ? -1.996 6.080 -1.901 1.00 96.88 142 ALA A O 1
ATOM 1088 N N . GLU A 1 143 ? -0.436 5.396 -3.353 1.00 96.88 143 GLU A N 1
ATOM 1089 C CA . GLU A 1 143 ? 0.606 5.061 -2.375 1.00 96.88 143 GLU A CA 1
ATOM 1090 C C . GLU A 1 143 ? 0.855 6.200 -1.382 1.00 96.88 143 GLU A C 1
ATOM 1092 O O . GLU A 1 143 ? 0.797 5.976 -0.174 1.00 96.88 143 GLU A O 1
ATOM 1097 N N . LYS A 1 144 ? 1.010 7.433 -1.875 1.00 94.69 144 LYS A N 1
ATOM 1098 C CA . LYS A 1 144 ? 1.180 8.619 -1.024 1.00 94.69 144 LYS A CA 1
ATOM 1099 C C . LYS A 1 144 ? -0.021 8.860 -0.117 1.00 94.69 144 LYS A C 1
ATOM 1101 O O . LYS A 1 144 ? 0.144 9.061 1.081 1.00 94.69 144 LYS A O 1
ATOM 1106 N N . THR A 1 145 ? -1.231 8.813 -0.677 1.00 95.75 145 THR A N 1
ATOM 1107 C CA . THR A 1 145 ? -2.461 8.982 0.107 1.00 95.75 145 THR A CA 1
ATOM 1108 C C . THR A 1 145 ? -2.603 7.882 1.159 1.00 95.75 145 THR A C 1
ATOM 1110 O O . THR A 1 145 ? -2.870 8.178 2.318 1.00 95.75 145 THR A O 1
ATOM 1113 N N . THR A 1 146 ? -2.347 6.624 0.800 1.00 96.94 146 THR A N 1
ATOM 1114 C CA . THR A 1 146 ? -2.375 5.481 1.718 1.00 96.94 146 THR A CA 1
ATOM 1115 C C . THR A 1 146 ? -1.330 5.618 2.827 1.00 96.94 146 THR A C 1
ATOM 1117 O O . THR A 1 146 ? -1.620 5.294 3.979 1.00 96.94 146 THR A O 1
ATOM 1120 N N . ALA A 1 147 ? -0.128 6.115 2.521 1.00 95.44 147 ALA A N 1
ATOM 1121 C CA . ALA A 1 147 ? 0.918 6.348 3.513 1.00 95.44 147 ALA A CA 1
ATOM 1122 C C . ALA A 1 147 ? 0.520 7.428 4.537 1.00 95.44 147 ALA A C 1
ATOM 1124 O O . ALA A 1 147 ? 0.713 7.228 5.741 1.00 95.44 147 ALA A O 1
ATOM 1125 N N . ASP A 1 148 ? -0.084 8.528 4.079 1.00 95.12 148 ASP A N 1
ATOM 1126 C CA . ASP A 1 148 ? -0.597 9.597 4.945 1.00 95.12 148 ASP A CA 1
ATOM 1127 C C . ASP A 1 148 ? -1.741 9.097 5.843 1.00 95.12 148 ASP A C 1
ATOM 1129 O O . ASP A 1 148 ? -1.754 9.340 7.054 1.00 95.12 148 ASP A O 1
ATOM 1133 N N . GLU A 1 149 ? -2.680 8.338 5.273 1.00 95.06 149 GLU A N 1
ATOM 1134 C CA . GLU A 1 149 ? -3.790 7.744 6.020 1.00 95.06 149 GLU A CA 1
ATOM 1135 C C . GLU A 1 149 ? -3.301 6.743 7.069 1.00 95.06 149 GLU A C 1
ATOM 1137 O O . GLU A 1 149 ? -3.719 6.803 8.229 1.00 95.06 149 GLU A O 1
ATOM 1142 N N . LEU A 1 150 ? -2.352 5.875 6.711 1.00 96.38 150 LEU A N 1
ATOM 1143 C CA . LEU A 1 150 ? -1.729 4.949 7.652 1.00 96.38 150 LEU A CA 1
ATOM 1144 C C . LEU A 1 150 ? -1.057 5.691 8.811 1.00 96.38 150 LEU A C 1
ATOM 1146 O O . LEU A 1 150 ? -1.197 5.279 9.965 1.00 96.38 150 LEU A O 1
ATOM 1150 N N . ALA A 1 151 ? -0.334 6.778 8.531 1.00 94.00 151 ALA A N 1
ATOM 1151 C CA . ALA A 1 151 ? 0.302 7.578 9.571 1.00 94.00 151 ALA A CA 1
ATOM 1152 C C . ALA A 1 151 ? -0.730 8.166 10.550 1.00 94.00 151 ALA A C 1
ATOM 1154 O O . ALA A 1 151 ? -0.490 8.151 11.763 1.00 94.00 151 ALA A O 1
ATOM 1155 N N . SER A 1 152 ? -1.888 8.614 10.047 1.00 92.94 152 SER A N 1
ATOM 1156 C CA . SER A 1 152 ? -3.006 9.078 10.879 1.00 92.94 152 SER A CA 1
ATOM 1157 C C . SER A 1 152 ? -3.564 7.955 11.755 1.00 92.94 152 SER A C 1
ATOM 1159 O O . SER A 1 152 ? -3.608 8.101 12.977 1.00 92.94 152 SER A O 1
ATOM 1161 N N . VAL A 1 153 ? -3.898 6.800 11.168 1.00 93.00 153 VAL A N 1
ATOM 1162 C CA . VAL A 1 153 ? -4.464 5.656 11.906 1.00 93.00 153 VAL A CA 1
ATOM 1163 C C . VAL A 1 153 ? -3.492 5.162 12.985 1.00 93.00 153 VAL A C 1
ATOM 1165 O O . VAL A 1 153 ? -3.892 4.918 14.123 1.00 93.00 153 VAL A O 1
ATOM 1168 N N . VAL A 1 154 ? -2.191 5.072 12.684 1.00 93.50 154 VAL A N 1
ATOM 1169 C CA . VAL A 1 154 ? -1.159 4.719 13.677 1.00 93.50 154 VAL A CA 1
ATOM 1170 C C . VAL A 1 154 ? -1.126 5.729 14.826 1.00 93.50 154 VAL A C 1
ATOM 1172 O O . VAL A 1 154 ? -1.011 5.336 15.992 1.00 93.50 154 VAL A O 1
ATOM 1175 N N . ALA A 1 155 ? -1.215 7.027 14.528 1.00 90.81 155 ALA A N 1
ATOM 1176 C CA . ALA A 1 155 ? -1.231 8.069 15.549 1.00 90.81 155 ALA A CA 1
ATOM 1177 C C . ALA A 1 155 ? -2.479 7.976 16.444 1.00 90.81 155 ALA A C 1
ATOM 1179 O O . ALA A 1 155 ? -2.357 8.098 17.667 1.00 90.81 155 ALA A O 1
ATOM 1180 N N . ASP A 1 156 ? -3.647 7.703 15.863 1.00 89.19 156 ASP A N 1
ATOM 1181 C CA . ASP A 1 156 ? -4.911 7.579 16.590 1.00 89.19 156 ASP A CA 1
ATOM 1182 C C . ASP A 1 156 ? -4.952 6.321 17.465 1.00 89.19 156 ASP A C 1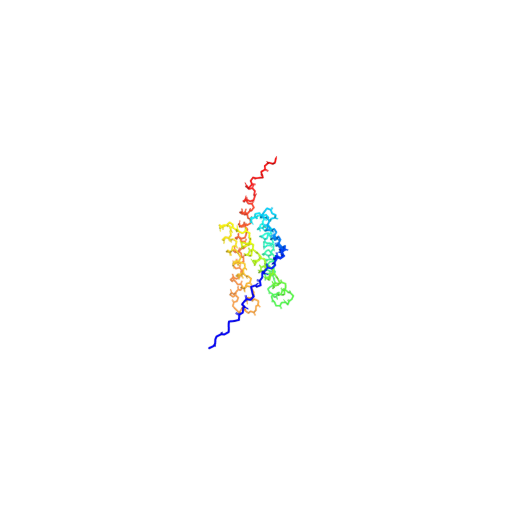
ATOM 1184 O O . ASP A 1 156 ? -5.297 6.405 18.646 1.00 89.19 156 ASP A O 1
ATOM 1188 N N . VAL A 1 157 ? -4.479 5.177 16.959 1.00 89.44 157 VAL A N 1
ATOM 1189 C CA . VAL A 1 157 ? -4.323 3.947 17.755 1.00 89.44 157 VAL A CA 1
ATOM 1190 C C . VAL A 1 157 ? -3.388 4.183 18.941 1.00 89.44 157 VAL A C 1
ATOM 1192 O O . VAL A 1 157 ? -3.735 3.862 20.079 1.00 89.44 157 VAL A O 1
ATOM 1195 N N . ARG A 1 158 ? -2.230 4.820 18.721 1.00 89.62 158 ARG A N 1
ATOM 1196 C CA . ARG A 1 158 ? -1.290 5.159 19.804 1.00 89.62 158 ARG A CA 1
ATOM 1197 C C . ARG A 1 158 ? -1.902 6.110 20.829 1.00 89.62 158 ARG A C 1
ATOM 1199 O O . ARG A 1 158 ? -1.623 5.975 22.020 1.00 89.62 158 ARG A O 1
ATOM 1206 N N . ARG A 1 159 ? -2.717 7.077 20.395 1.00 86.62 159 ARG A N 1
ATOM 1207 C CA . ARG A 1 159 ? -3.429 7.989 21.300 1.00 86.62 159 ARG A CA 1
ATOM 1208 C C . ARG A 1 159 ? -4.433 7.219 22.159 1.00 86.62 159 ARG A C 1
ATOM 1210 O O . ARG A 1 159 ? -4.411 7.377 23.375 1.00 86.62 159 ARG A O 1
ATOM 1217 N N . ASN A 1 160 ? -5.240 6.350 21.554 1.00 81.56 160 ASN A N 1
ATOM 1218 C CA . ASN A 1 160 ? -6.253 5.556 22.256 1.00 81.56 160 ASN A CA 1
ATOM 1219 C C . ASN A 1 160 ? -5.633 4.597 23.286 1.00 81.56 160 ASN A C 1
ATOM 1221 O O . ASN A 1 160 ? -6.125 4.489 24.410 1.00 81.56 160 ASN A O 1
ATOM 1225 N N . LEU A 1 161 ? -4.497 3.978 22.955 1.00 83.69 161 LEU A N 1
ATOM 1226 C CA . LEU A 1 161 ? -3.771 3.104 23.882 1.00 83.69 161 LEU A CA 1
ATOM 1227 C C . LEU A 1 161 ? -3.168 3.860 25.075 1.00 83.69 161 LEU A C 1
ATOM 1229 O O . LEU A 1 161 ? -3.153 3.338 26.183 1.00 83.69 161 LEU A O 1
ATOM 1233 N N . ARG A 1 162 ? -2.718 5.108 24.889 1.00 79.50 162 ARG A N 1
ATOM 1234 C CA . ARG A 1 162 ? -2.183 5.945 25.983 1.00 79.50 162 ARG A CA 1
ATOM 1235 C C . ARG A 1 162 ? -3.253 6.468 26.941 1.00 79.50 162 ARG A C 1
ATOM 1237 O O . ARG A 1 162 ? -2.930 6.782 28.080 1.00 79.50 162 ARG A O 1
ATOM 1244 N N . VAL A 1 163 ? -4.491 6.621 26.471 1.00 65.25 163 VAL A N 1
ATOM 1245 C CA . VAL A 1 163 ? -5.609 7.159 27.266 1.00 65.25 163 VAL A CA 1
ATOM 1246 C C . VAL A 1 163 ? -6.270 6.076 28.122 1.00 65.25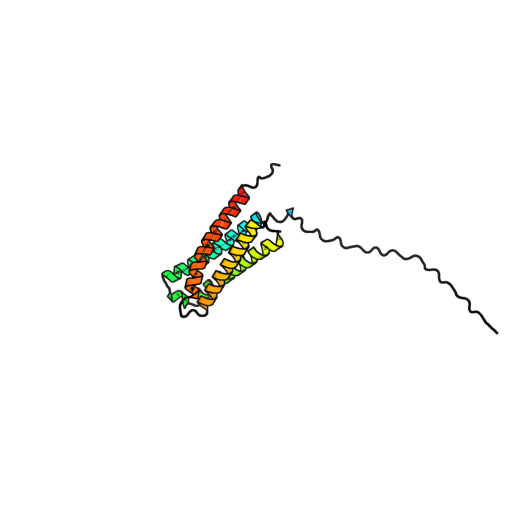 163 VAL A C 1
ATOM 1248 O O . VAL A 1 163 ? -6.946 6.408 29.091 1.00 65.25 163 VAL A O 1
ATOM 1251 N N . THR A 1 164 ? -6.054 4.794 27.816 1.00 56.81 164 THR A N 1
ATOM 1252 C CA . THR A 1 164 ? -6.611 3.681 28.596 1.00 56.81 164 THR A CA 1
ATOM 1253 C C . THR A 1 164 ? -5.914 3.628 29.964 1.00 56.81 164 THR A C 1
ATOM 1255 O O . THR A 1 164 ? -4.726 3.306 30.018 1.00 56.81 164 THR A O 1
ATOM 1258 N N . PRO A 1 165 ? -6.593 3.977 31.076 1.00 47.75 165 PRO A N 1
ATOM 1259 C CA . PRO A 1 165 ? -5.951 4.009 32.377 1.00 47.75 165 PRO A CA 1
ATOM 1260 C C . PRO A 1 165 ? -5.646 2.579 32.811 1.00 47.75 165 PRO A C 1
ATOM 1262 O O . PRO A 1 165 ? -6.539 1.733 32.868 1.00 47.75 165 PRO A O 1
ATOM 1265 N N . THR A 1 166 ? -4.383 2.313 33.134 1.00 44.69 166 THR A N 1
ATOM 1266 C CA . THR A 1 166 ? -3.977 1.095 33.829 1.00 44.69 166 THR A CA 1
ATOM 1267 C C . THR A 1 166 ? -4.754 1.043 35.147 1.00 44.69 166 THR A C 1
ATOM 1269 O O . THR A 1 166 ? -4.613 1.970 35.950 1.00 44.69 166 THR A O 1
ATOM 1272 N N . PRO A 1 167 ? -5.591 0.022 35.405 1.00 42.84 167 PRO A N 1
ATOM 1273 C CA . PRO A 1 167 ? -6.177 -0.126 36.725 1.00 42.84 167 PRO A CA 1
ATOM 1274 C C . PRO A 1 167 ? -5.024 -0.341 37.709 1.00 42.84 167 PRO A C 1
ATOM 1276 O O . PRO A 1 167 ? -4.256 -1.295 37.579 1.00 42.84 167 PRO A O 1
ATOM 1279 N N . HIS A 1 168 ? -4.862 0.593 38.646 1.00 38.72 168 HIS A N 1
ATOM 1280 C CA . HIS A 1 168 ? -3.966 0.415 39.779 1.00 38.72 168 HIS A CA 1
ATOM 1281 C C . HIS A 1 168 ? -4.412 -0.836 40.545 1.00 38.72 168 HIS A C 1
ATOM 1283 O O . HIS A 1 168 ? -5.559 -0.908 40.991 1.00 38.72 168 HIS A O 1
ATOM 1289 N N . ALA A 1 169 ? -3.512 -1.818 40.625 1.00 39.97 169 ALA A N 1
ATOM 1290 C CA . ALA A 1 169 ? -3.581 -2.906 41.594 1.00 39.97 169 ALA A CA 1
ATOM 1291 C C . ALA A 1 169 ? -3.307 -2.377 43.007 1.00 39.97 169 ALA A C 1
ATOM 1293 O O . ALA A 1 169 ? -2.514 -1.410 43.123 1.00 39.97 169 ALA A O 1
#

Radius of gyration: 30.15 Å; chains: 1; bounding box: 80×86×64 Å